Protein AF-A0A5K0VRT3-F1 (afdb_monomer_lite)

pLDDT: mean 86.42, std 11.96, range [45.38, 96.19]

Radius of gyration: 14.46 Å; chains: 1; bounding box: 38×43×24 Å

Structure (mmCIF, N/CA/C/O backbone):
data_AF-A0A5K0VRT3-F1
#
_entry.id   AF-A0A5K0VRT3-F1
#
loop_
_atom_site.group_PDB
_atom_site.id
_atom_site.type_symbol
_atom_site.label_atom_id
_atom_site.label_alt_id
_atom_site.label_comp_id
_atom_site.label_asym_id
_atom_site.label_entity_id
_atom_site.label_seq_id
_atom_site.pdbx_PDB_ins_code
_atom_site.Cartn_x
_atom_site.Cartn_y
_atom_site.Cartn_z
_atom_site.occupancy
_atom_site.B_iso_or_equiv
_atom_site.auth_seq_id
_atom_site.auth_comp_id
_atom_site.auth_asym_id
_atom_site.auth_atom_id
_atom_site.pdbx_PDB_model_num
ATOM 1 N N . VAL A 1 1 ? -22.342 26.249 -1.315 1.00 50.00 1 VAL A N 1
ATOM 2 C CA . VAL A 1 1 ? -21.540 25.038 -1.603 1.00 50.00 1 VAL A CA 1
ATOM 3 C C . VAL A 1 1 ? -20.148 25.253 -1.017 1.00 50.00 1 VAL A C 1
ATOM 5 O O . VAL A 1 1 ? -19.323 25.851 -1.680 1.00 50.00 1 VAL A O 1
ATOM 8 N N . ASN A 1 2 ? -19.955 24.954 0.275 1.00 45.38 2 ASN A N 1
ATOM 9 C CA . ASN A 1 2 ? -18.656 24.972 0.980 1.00 45.38 2 ASN A CA 1
ATOM 10 C C . ASN A 1 2 ? -18.877 24.526 2.438 1.00 45.38 2 ASN A C 1
ATOM 12 O O . ASN A 1 2 ? -18.823 25.313 3.378 1.00 45.38 2 ASN A O 1
ATOM 16 N N . LYS A 1 3 ? -19.231 23.255 2.629 1.00 50.56 3 LYS A N 1
ATOM 17 C CA . LYS A 1 3 ? -19.014 22.587 3.914 1.00 50.56 3 LYS A CA 1
ATOM 18 C C . LYS A 1 3 ? -17.930 21.556 3.649 1.00 50.56 3 LYS A C 1
ATOM 20 O O . LYS A 1 3 ? -18.228 20.478 3.159 1.00 50.56 3 LYS A O 1
ATOM 25 N N . SER A 1 4 ? -16.684 21.926 3.925 1.00 58.75 4 SER A N 1
ATOM 26 C CA . SER A 1 4 ? -15.516 21.042 3.807 1.00 58.75 4 SER A CA 1
ATOM 27 C C . SER A 1 4 ? -15.477 19.955 4.889 1.00 58.75 4 SER A C 1
ATOM 29 O O . SER A 1 4 ? -14.569 19.139 4.894 1.00 58.75 4 SER A O 1
ATOM 31 N N . ASN A 1 5 ? -16.464 19.938 5.791 1.00 64.38 5 ASN A N 1
ATOM 32 C CA . ASN A 1 5 ? -16.583 18.992 6.892 1.00 64.38 5 ASN A CA 1
ATOM 33 C C . ASN A 1 5 ? -17.958 18.316 6.810 1.00 64.38 5 ASN A C 1
ATOM 35 O O . ASN A 1 5 ? -18.969 18.891 7.228 1.00 64.38 5 ASN A O 1
ATOM 39 N N . GLY A 1 6 ? -17.988 17.117 6.238 1.00 60.12 6 GLY A N 1
ATOM 40 C CA . GLY A 1 6 ? -19.075 16.151 6.376 1.00 60.12 6 GLY A CA 1
ATOM 41 C C . GLY A 1 6 ? -18.505 14.822 6.884 1.00 60.12 6 GLY A C 1
ATOM 42 O O . GLY A 1 6 ? -17.284 14.658 6.877 1.00 60.12 6 GLY A O 1
ATOM 43 N N . PRO A 1 7 ? -19.339 13.871 7.333 1.00 75.81 7 PRO A N 1
ATOM 44 C CA . PRO A 1 7 ? -18.907 12.481 7.350 1.00 75.81 7 PRO A CA 1
ATOM 45 C C . PRO A 1 7 ? -18.672 12.060 5.891 1.00 75.81 7 PRO A C 1
ATOM 47 O O . PRO A 1 7 ? -19.580 12.169 5.068 1.00 75.81 7 PRO A O 1
ATOM 50 N N . PHE A 1 8 ? -17.442 11.671 5.559 1.00 77.44 8 PHE A N 1
ATOM 51 C CA . PHE A 1 8 ? -17.099 11.103 4.257 1.00 77.44 8 PHE A CA 1
ATOM 52 C C . PHE A 1 8 ? -16.860 9.608 4.437 1.00 77.44 8 PHE A C 1
ATOM 54 O O . PHE A 1 8 ? -16.144 9.221 5.359 1.00 77.44 8 PHE A O 1
ATOM 61 N N . ASP A 1 9 ? -17.411 8.793 3.540 1.00 80.81 9 ASP A N 1
ATOM 62 C CA . ASP A 1 9 ? -17.190 7.341 3.557 1.00 80.81 9 ASP A CA 1
ATOM 63 C C . ASP A 1 9 ? -15.779 6.981 3.054 1.00 80.81 9 ASP A C 1
ATOM 65 O O . ASP A 1 9 ? -15.215 5.954 3.421 1.00 80.81 9 ASP A O 1
ATOM 69 N N . PHE A 1 10 ? -15.173 7.845 2.227 1.00 83.94 10 PHE A N 1
ATOM 70 C CA . PHE A 1 10 ? -13.804 7.680 1.738 1.00 83.94 10 PHE A CA 1
ATOM 71 C C . PHE A 1 10 ? -13.151 9.009 1.338 1.00 83.94 10 PHE A C 1
ATOM 73 O O . PHE A 1 10 ? -13.818 9.996 1.019 1.00 83.94 10 PHE A O 1
ATOM 80 N N . LEU A 1 11 ? -11.816 9.001 1.306 1.00 87.62 11 LEU A N 1
ATOM 81 C CA . LEU A 1 11 ? -10.977 10.077 0.786 1.00 87.62 11 LEU A CA 1
ATOM 82 C C . LEU A 1 11 ? -10.166 9.549 -0.399 1.00 87.62 11 LEU A C 1
ATOM 84 O O . LEU A 1 11 ? -9.491 8.528 -0.291 1.00 87.62 11 LEU A O 1
ATOM 88 N N . LEU A 1 12 ? -10.214 10.262 -1.524 1.00 88.88 12 LEU A N 1
ATOM 89 C CA . LEU A 1 12 ? -9.353 9.982 -2.669 1.00 88.88 12 LEU A CA 1
ATOM 90 C C . LEU A 1 12 ? -8.140 10.906 -2.622 1.00 88.88 12 LEU A C 1
ATOM 92 O O . LEU A 1 12 ? -8.276 12.126 -2.715 1.00 88.88 12 LEU A O 1
ATOM 96 N N . CYS A 1 13 ? -6.960 10.306 -2.504 1.00 88.94 13 CYS A N 1
ATOM 97 C CA . CYS A 1 13 ? -5.680 11.002 -2.529 1.00 88.94 13 CYS A CA 1
ATOM 98 C C . CYS A 1 13 ? -4.919 10.667 -3.812 1.00 88.94 13 CYS A C 1
ATOM 100 O O . CYS A 1 13 ? -4.989 9.546 -4.316 1.00 88.94 13 CYS A O 1
ATOM 102 N N . VAL A 1 14 ? -4.144 11.633 -4.301 1.00 90.56 14 VAL A N 1
ATOM 103 C CA . VAL A 1 14 ? -3.144 11.417 -5.349 1.00 90.56 14 VAL A CA 1
ATOM 104 C C . VAL A 1 14 ? -1.779 11.713 -4.747 1.00 90.56 14 VAL A C 1
ATOM 106 O O . VAL A 1 14 ? -1.602 12.726 -4.074 1.00 90.56 14 VAL A O 1
ATOM 109 N N . GLY A 1 15 ? -0.827 10.817 -4.969 1.00 89.12 15 GLY A N 1
ATOM 110 C CA . GLY A 1 15 ? 0.523 10.910 -4.431 1.00 89.12 15 GLY A CA 1
ATOM 111 C C . GLY A 1 15 ? 1.329 9.666 -4.781 1.00 89.12 15 GLY A C 1
ATOM 112 O O . GLY A 1 15 ? 0.836 8.775 -5.476 1.00 89.12 15 GLY A O 1
ATOM 113 N N . GLN A 1 16 ? 2.564 9.606 -4.290 1.00 88.19 16 GLN A N 1
ATOM 114 C CA . GLN A 1 16 ? 3.477 8.491 -4.519 1.00 88.19 16 GLN A CA 1
ATOM 115 C C . GLN A 1 16 ? 3.878 7.867 -3.183 1.00 88.19 16 GLN A C 1
ATOM 117 O O . GLN A 1 16 ? 4.481 8.531 -2.348 1.00 88.19 16 GLN A O 1
ATOM 122 N N . PHE A 1 17 ? 3.563 6.584 -2.997 1.00 92.00 17 PHE A N 1
ATOM 123 C CA . PHE A 1 17 ? 4.082 5.795 -1.870 1.00 92.00 17 PHE A CA 1
ATOM 124 C C . PHE A 1 17 ? 5.558 5.434 -2.053 1.00 92.00 17 PHE A C 1
ATOM 126 O O . PHE A 1 17 ? 6.305 5.335 -1.085 1.00 92.00 17 PHE A O 1
ATOM 133 N N . PHE A 1 18 ? 5.973 5.255 -3.306 1.00 94.75 18 PHE A N 1
ATOM 134 C CA . PHE A 1 18 ? 7.345 4.960 -3.685 1.00 94.75 18 PHE A CA 1
ATOM 135 C C . PHE A 1 18 ? 7.918 6.186 -4.413 1.00 94.75 18 PHE A C 1
ATOM 137 O O . PHE A 1 18 ? 7.505 6.463 -5.544 1.00 94.75 18 PHE A O 1
ATOM 144 N N . PRO A 1 19 ? 8.808 6.958 -3.770 1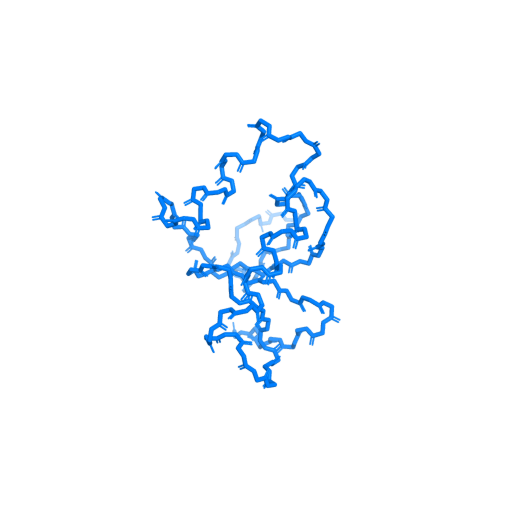.00 93.38 19 PRO A N 1
ATOM 145 C CA . PRO A 1 19 ? 9.432 8.127 -4.382 1.00 93.38 19 PRO A CA 1
ATOM 146 C C . PRO A 1 19 ? 10.466 7.723 -5.443 1.00 93.38 19 PRO A C 1
ATOM 148 O O . PRO A 1 19 ? 10.895 6.571 -5.500 1.00 93.38 19 PRO A O 1
ATOM 151 N N . ASP A 1 20 ? 10.907 8.683 -6.255 1.00 93.25 20 ASP A N 1
ATOM 152 C CA . ASP A 1 20 ? 12.009 8.484 -7.212 1.00 93.25 20 ASP A CA 1
ATOM 153 C C . ASP A 1 20 ? 13.397 8.568 -6.547 1.00 93.25 20 ASP A C 1
ATOM 155 O O . ASP A 1 20 ? 14.389 8.116 -7.118 1.00 93.25 20 ASP A O 1
ATOM 159 N N . ASP A 1 21 ? 13.462 9.106 -5.325 1.00 93.06 21 ASP A N 1
ATOM 160 C CA . ASP A 1 21 ? 14.675 9.228 -4.517 1.00 93.06 21 ASP A CA 1
ATOM 161 C C . ASP A 1 21 ? 14.650 8.227 -3.340 1.00 93.06 21 ASP A C 1
ATOM 163 O O . ASP A 1 21 ? 13.732 8.285 -2.512 1.00 93.06 21 ASP A O 1
ATOM 167 N N . PRO A 1 22 ? 15.640 7.317 -3.222 1.00 91.19 22 PRO A N 1
ATOM 168 C CA . PRO A 1 22 ? 15.744 6.391 -2.097 1.00 91.19 22 PRO A CA 1
ATOM 169 C C . PRO A 1 22 ? 15.794 7.062 -0.715 1.00 91.19 22 PRO A C 1
ATOM 171 O O . PRO A 1 22 ? 15.345 6.448 0.254 1.00 91.19 22 PRO A O 1
ATOM 174 N N . GLU A 1 23 ? 16.314 8.288 -0.600 1.00 92.56 23 GLU A N 1
ATOM 175 C CA . GLU A 1 23 ? 16.415 9.004 0.682 1.00 92.56 23 GLU A CA 1
ATOM 176 C C . GLU A 1 23 ? 15.035 9.350 1.261 1.00 92.56 23 GLU A C 1
ATOM 178 O O . GLU A 1 23 ? 14.862 9.422 2.479 1.00 92.56 23 GLU A O 1
ATOM 183 N N . LEU A 1 24 ? 14.024 9.480 0.399 1.00 91.69 24 LEU A N 1
ATOM 184 C CA . LEU A 1 24 ? 12.646 9.789 0.785 1.00 91.69 24 LEU A CA 1
ATOM 185 C C . LEU A 1 24 ? 11.827 8.540 1.148 1.00 91.69 24 LEU A C 1
ATOM 187 O O . LEU A 1 24 ? 10.703 8.657 1.632 1.00 91.69 24 LEU A O 1
ATOM 191 N N . LEU A 1 25 ? 12.368 7.334 0.937 1.00 93.88 25 LEU A N 1
ATOM 192 C CA . LEU A 1 25 ? 11.652 6.075 1.173 1.00 93.88 25 LEU A CA 1
ATOM 193 C C . LEU A 1 25 ? 11.453 5.772 2.672 1.00 93.88 25 LEU A C 1
ATOM 195 O O . LEU A 1 25 ? 10.629 4.928 3.026 1.00 93.88 25 LEU A O 1
ATOM 199 N N . GLY A 1 26 ? 12.193 6.456 3.552 1.00 93.81 26 GLY A N 1
ATOM 200 C CA . GLY A 1 26 ? 12.207 6.198 4.993 1.00 93.81 26 GLY A CA 1
ATOM 201 C C . GLY A 1 26 ? 10.817 6.202 5.629 1.00 93.81 26 GLY A C 1
ATOM 202 O O . GLY A 1 26 ? 10.457 5.235 6.294 1.00 93.81 26 GLY A O 1
ATOM 203 N N . GLU A 1 27 ? 10.001 7.226 5.359 1.00 91.44 27 GLU A N 1
ATOM 204 C CA . GLU A 1 27 ? 8.657 7.325 5.945 1.00 91.44 27 GLU A CA 1
ATOM 205 C C . GLU A 1 27 ? 7.756 6.155 5.529 1.00 91.44 27 GLU A C 1
ATOM 207 O O . GLU A 1 27 ? 7.034 5.601 6.356 1.00 91.44 27 GLU A O 1
ATOM 212 N N . PHE A 1 28 ? 7.813 5.741 4.262 1.00 93.44 28 PHE A N 1
ATOM 213 C CA . PHE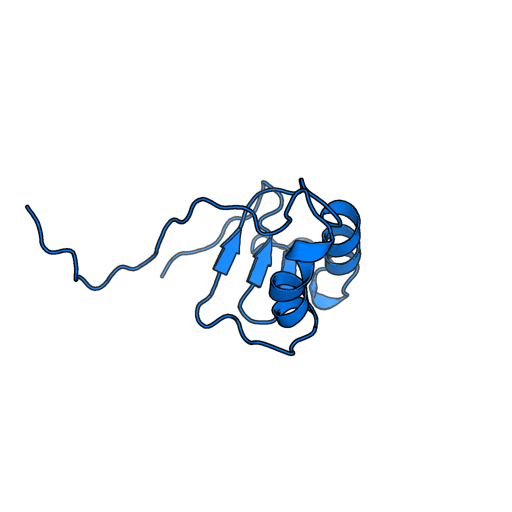 A 1 28 ? 7.035 4.598 3.797 1.00 93.44 28 PHE A CA 1
ATOM 214 C C . PHE A 1 28 ? 7.475 3.294 4.477 1.00 93.44 28 PHE A C 1
ATOM 216 O O . PHE A 1 28 ? 6.640 2.476 4.871 1.00 93.44 28 PHE A O 1
ATOM 223 N N . MET A 1 29 ? 8.785 3.112 4.658 1.00 95.38 29 MET A N 1
ATOM 224 C CA . MET A 1 29 ? 9.333 1.933 5.330 1.00 95.38 29 MET A CA 1
ATOM 225 C C . MET A 1 29 ? 8.943 1.863 6.801 1.00 95.38 29 MET A C 1
ATOM 227 O O . MET A 1 29 ? 8.725 0.760 7.295 1.00 95.38 29 MET A O 1
ATOM 231 N N . ASP A 1 30 ? 8.773 2.999 7.483 1.00 95.75 30 ASP A N 1
ATOM 232 C CA . ASP A 1 30 ? 8.271 3.012 8.859 1.00 95.75 30 ASP A CA 1
ATOM 233 C C . ASP A 1 30 ? 6.910 2.301 8.965 1.00 95.75 30 ASP A C 1
ATOM 235 O O . ASP A 1 30 ? 6.675 1.575 9.930 1.00 95.75 30 ASP A O 1
ATOM 239 N N . PHE A 1 31 ? 6.034 2.444 7.963 1.00 95.06 31 PHE A N 1
ATOM 240 C CA . PHE A 1 31 ? 4.755 1.728 7.923 1.00 95.06 31 PHE A CA 1
ATOM 241 C C . PHE A 1 31 ? 4.919 0.242 7.595 1.00 95.06 31 PHE A C 1
ATOM 243 O O . PHE A 1 31 ? 4.325 -0.606 8.260 1.00 95.06 31 PHE A O 1
ATOM 250 N N . VAL A 1 32 ? 5.721 -0.094 6.579 1.00 93.88 32 VAL A N 1
ATOM 251 C CA . VAL A 1 32 ? 5.925 -1.491 6.142 1.00 93.88 32 VAL A CA 1
ATOM 252 C C . VAL A 1 32 ? 6.600 -2.330 7.232 1.00 93.88 32 VAL A C 1
ATOM 254 O O . VAL A 1 32 ? 6.285 -3.506 7.395 1.00 93.88 32 VAL A O 1
ATOM 257 N N . GLU A 1 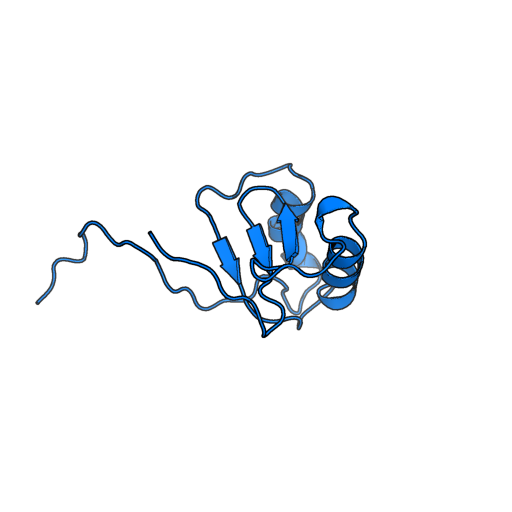33 ? 7.501 -1.727 8.004 1.00 94.25 33 GLU A N 1
ATOM 258 C CA . GLU A 1 33 ? 8.223 -2.374 9.105 1.00 94.25 33 GLU A CA 1
ATOM 259 C C . GLU A 1 33 ? 7.449 -2.350 10.433 1.00 94.25 33 GLU A C 1
ATOM 261 O O . GLU A 1 33 ? 7.933 -2.884 11.430 1.00 94.25 33 GLU A O 1
ATOM 266 N N . GLY A 1 34 ? 6.266 -1.724 10.474 1.00 93.62 34 GLY A N 1
ATOM 267 C CA . GLY A 1 34 ? 5.447 -1.621 11.684 1.00 93.62 34 GLY A CA 1
ATOM 268 C C . GLY A 1 34 ? 6.002 -0.662 12.744 1.00 93.62 34 GLY A C 1
ATOM 269 O O . GLY A 1 34 ? 5.599 -0.726 13.903 1.00 93.62 34 GLY A O 1
ATOM 270 N N . ARG A 1 35 ? 6.920 0.240 12.371 1.00 96.19 35 ARG A N 1
ATOM 271 C CA . ARG A 1 35 ? 7.396 1.341 13.232 1.00 96.19 35 ARG A CA 1
ATOM 272 C C . ARG A 1 35 ? 6.375 2.481 13.321 1.00 96.19 35 ARG A C 1
ATOM 274 O O . ARG A 1 35 ? 6.436 3.286 14.250 1.00 96.19 35 ARG A O 1
ATOM 281 N N . ARG A 1 36 ? 5.436 2.542 12.373 1.00 95.56 36 A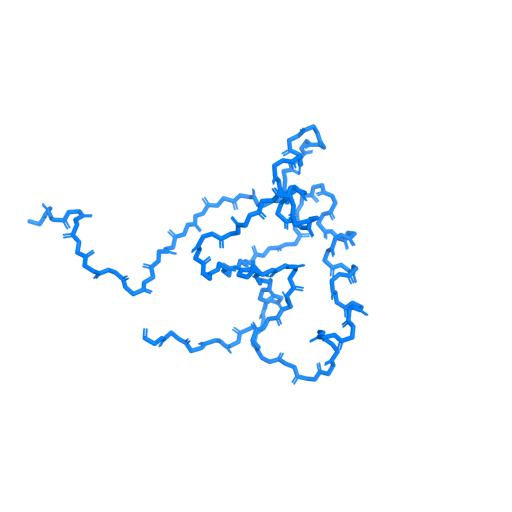RG A N 1
ATOM 282 C CA . ARG A 1 36 ? 4.294 3.458 12.344 1.00 95.56 36 ARG A CA 1
ATOM 283 C C . ARG A 1 36 ? 3.042 2.726 11.860 1.00 95.56 36 ARG A C 1
ATOM 285 O O . ARG A 1 36 ? 3.117 1.863 10.993 1.00 95.56 36 ARG A O 1
ATOM 292 N N . GLU A 1 37 ? 1.887 3.110 12.389 1.00 95.38 37 GLU A N 1
ATOM 293 C CA . GLU A 1 37 ? 0.592 2.564 11.979 1.00 95.38 37 GLU A CA 1
ATOM 294 C C . GLU A 1 37 ? -0.112 3.475 10.974 1.00 95.38 37 GLU A C 1
ATOM 296 O O . GLU A 1 37 ? -0.084 4.704 11.093 1.00 95.38 37 GLU A O 1
ATOM 301 N N . VAL A 1 38 ? -0.778 2.867 9.991 1.00 94.81 38 VAL A N 1
ATOM 302 C CA . VAL A 1 38 ? -1.651 3.594 9.069 1.00 94.81 38 VAL A CA 1
ATOM 303 C C . VAL A 1 38 ? -3.012 3.799 9.757 1.00 94.81 38 VAL A C 1
ATOM 305 O O . VAL A 1 38 ? -3.672 2.819 10.117 1.00 94.81 38 VAL A O 1
ATOM 308 N N . PRO A 1 39 ? -3.452 5.054 9.966 1.00 92.38 39 PRO A N 1
ATOM 309 C CA . PRO A 1 39 ? -4.545 5.364 10.893 1.00 92.38 39 PRO A CA 1
ATOM 310 C C . PRO A 1 39 ? -5.931 4.968 10.373 1.00 92.38 39 PRO A C 1
ATOM 312 O O . PRO A 1 39 ? -6.862 4.818 11.160 1.00 92.38 39 PRO A O 1
ATOM 315 N N . ILE A 1 40 ? -6.080 4.820 9.056 1.00 90.62 40 ILE A N 1
ATOM 316 C CA . ILE A 1 40 ? -7.321 4.404 8.401 1.00 90.62 40 ILE A CA 1
ATOM 317 C C . ILE A 1 40 ? -7.010 3.374 7.315 1.00 90.62 40 ILE A C 1
ATOM 319 O O . ILE A 1 40 ? -5.934 3.449 6.716 1.00 90.62 40 ILE A O 1
ATOM 323 N N . PRO A 1 41 ? -7.931 2.444 7.007 1.00 92.00 41 PRO A N 1
ATOM 324 C CA . PRO A 1 41 ? -7.765 1.529 5.886 1.00 92.00 41 PRO A CA 1
ATOM 325 C C . PRO A 1 41 ? -7.438 2.292 4.600 1.00 92.00 41 PRO A C 1
ATOM 327 O O . PRO A 1 41 ? -8.238 3.078 4.096 1.00 92.00 41 PRO A O 1
ATOM 330 N N . THR A 1 42 ? -6.231 2.073 4.094 1.00 92.62 42 THR A N 1
ATOM 331 C CA . THR A 1 42 ? -5.658 2.798 2.968 1.00 92.62 42 THR A CA 1
ATOM 332 C C . THR A 1 42 ? -5.370 1.818 1.848 1.00 92.62 42 THR A C 1
ATOM 334 O O . THR A 1 42 ? -4.631 0.844 2.002 1.00 92.62 42 THR A O 1
ATOM 337 N N . TYR A 1 43 ? -5.963 2.102 0.697 1.00 91.50 43 TYR A N 1
ATOM 338 C CA . TYR A 1 43 ? -5.821 1.314 -0.514 1.00 91.50 43 TYR A CA 1
ATOM 339 C C . TYR A 1 43 ? -5.139 2.175 -1.558 1.00 91.50 43 TYR A C 1
ATOM 341 O O . TYR A 1 43 ? -5.521 3.330 -1.757 1.00 91.50 43 TYR A O 1
ATOM 349 N N . PHE A 1 44 ? -4.145 1.619 -2.238 1.00 92.69 44 PHE A N 1
ATOM 350 C CA . PHE A 1 44 ? -3.445 2.348 -3.282 1.00 92.69 44 PHE A CA 1
ATOM 351 C C . PHE A 1 44 ? -3.246 1.516 -4.542 1.00 92.69 44 PHE A C 1
ATOM 353 O O . PHE A 1 44 ? -3.303 0.280 -4.556 1.00 92.69 44 PHE A O 1
ATOM 360 N N . ILE A 1 45 ? -3.011 2.251 -5.621 1.00 90.62 45 ILE A N 1
ATOM 361 C CA . ILE A 1 45 ? -2.658 1.739 -6.937 1.00 90.62 45 ILE A CA 1
ATOM 362 C C . ILE A 1 45 ? -1.286 2.279 -7.336 1.00 90.62 45 ILE A C 1
ATOM 364 O O . ILE A 1 45 ? -0.840 3.303 -6.823 1.00 90.62 45 ILE A O 1
ATOM 368 N N . GLY A 1 46 ? -0.644 1.598 -8.281 1.00 89.94 46 GLY A N 1
ATOM 369 C CA . GLY A 1 46 ? 0.700 1.932 -8.744 1.00 89.94 46 GLY A CA 1
ATOM 370 C C . GLY A 1 46 ? 1.765 0.998 -8.176 1.00 89.94 46 GLY A C 1
ATOM 371 O O . GLY A 1 46 ? 1.611 0.411 -7.107 1.00 89.94 46 GLY A O 1
ATOM 372 N N . ASP A 1 47 ? 2.816 0.820 -8.960 1.00 92.69 47 ASP A N 1
ATOM 373 C CA . ASP A 1 47 ? 3.929 -0.105 -8.739 1.00 92.69 47 ASP A CA 1
ATOM 374 C C . ASP A 1 47 ? 5.258 0.456 -9.273 1.00 92.69 47 ASP A C 1
ATOM 376 O O . ASP A 1 47 ? 6.218 -0.278 -9.507 1.00 92.69 47 ASP A O 1
ATOM 380 N N . TYR A 1 48 ? 5.305 1.775 -9.450 1.00 92.69 48 TYR A N 1
ATOM 381 C CA . TYR A 1 48 ? 6.441 2.541 -9.947 1.00 92.69 48 TYR A CA 1
ATOM 382 C C . TYR A 1 48 ? 7.122 3.306 -8.811 1.00 92.69 48 TYR A C 1
ATOM 384 O O . TYR A 1 48 ? 6.522 3.507 -7.760 1.00 92.69 48 TYR A O 1
ATOM 392 N N . GLY A 1 49 ? 8.361 3.743 -9.042 1.00 93.81 49 GLY A N 1
ATOM 393 C CA . GLY A 1 49 ? 9.209 4.396 -8.045 1.00 93.81 49 GLY A CA 1
ATOM 394 C C . GLY A 1 49 ? 10.261 3.453 -7.459 1.00 93.81 49 GLY A C 1
ATOM 395 O O . GLY A 1 49 ? 10.303 2.247 -7.742 1.00 93.81 49 GLY A O 1
ATOM 396 N N . VAL A 1 50 ? 11.148 4.006 -6.639 1.00 94.25 50 VAL A N 1
ATOM 397 C CA . VAL A 1 50 ? 12.247 3.266 -6.018 1.00 94.25 50 VAL A CA 1
ATOM 398 C C . VAL A 1 50 ? 11.693 2.195 -5.085 1.00 94.25 50 VAL A C 1
ATOM 400 O O . VAL A 1 50 ? 10.786 2.424 -4.290 1.00 94.25 50 VAL A O 1
ATOM 403 N N . SER A 1 51 ? 12.264 0.994 -5.170 1.00 94.19 51 SER A N 1
ATOM 404 C CA . SER A 1 51 ? 11.914 -0.165 -4.338 1.00 94.19 51 SER A CA 1
ATOM 405 C C . SER A 1 51 ? 10.486 -0.706 -4.482 1.00 94.19 51 SER A C 1
ATOM 407 O O . SER A 1 51 ? 10.218 -1.759 -3.900 1.00 94.19 51 SER A O 1
ATOM 409 N N . ALA A 1 52 ? 9.612 -0.100 -5.296 1.00 95.19 52 ALA A N 1
ATOM 410 C CA . ALA A 1 52 ? 8.241 -0.567 -5.515 1.00 95.19 52 ALA A CA 1
ATOM 411 C C . ALA A 1 52 ? 8.207 -2.048 -5.915 1.00 95.19 52 ALA A C 1
ATOM 413 O O . ALA A 1 52 ? 7.648 -2.881 -5.203 1.00 95.19 52 ALA A O 1
ATOM 414 N N . ALA A 1 53 ? 8.932 -2.414 -6.976 1.00 94.31 53 ALA A N 1
ATOM 415 C CA . ALA A 1 53 ? 9.015 -3.798 -7.439 1.00 94.31 53 ALA A CA 1
ATOM 416 C C . ALA A 1 53 ? 9.505 -4.770 -6.348 1.00 94.31 53 ALA A C 1
ATOM 418 O O . ALA A 1 53 ? 8.972 -5.869 -6.213 1.00 94.31 53 ALA A O 1
ATOM 419 N N . LYS A 1 54 ? 10.498 -4.369 -5.542 1.00 95.12 54 LYS A N 1
ATOM 420 C CA . LYS A 1 54 ? 11.068 -5.209 -4.478 1.00 95.12 54 LYS A CA 1
ATOM 421 C C . LYS A 1 54 ? 10.069 -5.425 -3.338 1.00 95.12 54 LYS A C 1
ATOM 423 O O . LYS A 1 54 ? 9.857 -6.567 -2.931 1.00 95.12 54 LYS A O 1
ATOM 428 N N . ILE A 1 55 ? 9.472 -4.346 -2.833 1.00 95.06 55 ILE A N 1
ATOM 429 C CA . ILE A 1 55 ? 8.552 -4.374 -1.689 1.00 95.06 55 ILE A CA 1
ATOM 430 C C . ILE A 1 55 ? 7.260 -5.099 -2.071 1.00 95.06 55 ILE A C 1
ATOM 432 O O . ILE A 1 55 ? 6.829 -6.010 -1.366 1.00 95.06 55 ILE A O 1
ATOM 436 N N . LEU A 1 56 ? 6.687 -4.770 -3.229 1.00 94.94 56 LEU A N 1
ATOM 437 C CA . LEU A 1 56 ? 5.452 -5.387 -3.705 1.00 94.94 56 LEU A CA 1
ATOM 438 C C . LEU A 1 56 ? 5.649 -6.876 -4.025 1.00 94.94 56 LEU A C 1
ATOM 440 O O . LEU A 1 56 ? 4.801 -7.697 -3.672 1.00 94.94 56 LEU A O 1
ATOM 444 N N . ALA A 1 57 ? 6.787 -7.262 -4.613 1.00 94.31 57 ALA A N 1
ATOM 445 C CA . ALA A 1 57 ? 7.103 -8.674 -4.825 1.00 94.31 57 ALA A CA 1
ATOM 446 C C . ALA A 1 57 ? 7.234 -9.440 -3.501 1.00 94.31 57 ALA A C 1
ATOM 448 O O . ALA A 1 57 ? 6.733 -10.561 -3.403 1.00 94.31 57 ALA A O 1
ATOM 449 N N . ALA A 1 58 ? 7.868 -8.852 -2.482 1.00 94.56 58 ALA A N 1
ATOM 450 C CA . ALA A 1 58 ? 7.949 -9.460 -1.156 1.00 94.56 58 ALA A CA 1
ATOM 451 C C . ALA A 1 58 ? 6.553 -9.647 -0.541 1.00 94.56 58 ALA A C 1
ATOM 453 O O . ALA A 1 58 ? 6.225 -10.758 -0.128 1.00 94.56 58 ALA A O 1
ATOM 454 N N . ALA A 1 59 ? 5.699 -8.619 -0.592 1.00 93.69 59 ALA A N 1
ATOM 455 C CA . ALA A 1 59 ? 4.334 -8.682 -0.070 1.00 93.69 59 ALA A CA 1
ATOM 456 C C . ALA A 1 59 ? 3.495 -9.782 -0.748 1.00 93.69 59 ALA A C 1
ATOM 458 O O . ALA A 1 59 ? 2.775 -10.518 -0.078 1.00 93.69 59 ALA A O 1
ATOM 459 N N . THR A 1 60 ? 3.631 -9.978 -2.067 1.00 91.88 60 THR A N 1
ATOM 460 C CA . THR A 1 60 ? 2.901 -11.049 -2.781 1.00 91.88 60 THR A CA 1
ATOM 461 C C . THR A 1 60 ? 3.325 -12.471 -2.406 1.00 91.88 60 THR A C 1
ATOM 463 O O . THR A 1 60 ? 2.607 -13.417 -2.722 1.00 91.88 60 THR A O 1
ATOM 466 N N . ARG A 1 61 ? 4.489 -12.639 -1.766 1.00 92.94 61 ARG A N 1
ATOM 467 C CA . ARG A 1 61 ? 4.995 -13.942 -1.307 1.00 92.94 61 ARG A CA 1
ATOM 468 C C . ARG A 1 61 ? 4.599 -14.250 0.134 1.00 92.94 61 ARG A C 1
ATOM 470 O O . ARG A 1 61 ? 4.835 -15.371 0.579 1.00 92.94 61 ARG A O 1
ATOM 477 N N . ASP A 1 62 ? 4.022 -13.285 0.846 1.00 91.69 62 ASP A N 1
ATOM 478 C CA . ASP A 1 62 ? 3.511 -13.505 2.192 1.00 91.69 62 ASP A CA 1
ATOM 479 C C . ASP A 1 62 ? 2.402 -14.576 2.154 1.00 91.69 62 ASP A C 1
ATOM 481 O O . ASP A 1 62 ? 1.477 -14.454 1.343 1.00 91.69 62 ASP A O 1
ATOM 485 N N . PRO A 1 63 ? 2.454 -15.615 3.011 1.00 91.38 63 PRO A N 1
ATOM 486 C CA . PRO A 1 63 ? 1.409 -16.633 3.101 1.00 91.38 63 PRO A CA 1
ATOM 487 C C . PRO A 1 63 ? -0.006 -16.065 3.264 1.00 91.38 63 PRO A C 1
ATOM 489 O O . PRO A 1 63 ? -0.957 -16.623 2.713 1.00 91.38 63 PRO A O 1
ATOM 492 N N . ALA A 1 64 ? -0.157 -14.936 3.960 1.00 88.56 64 ALA A N 1
ATOM 493 C CA . ALA A 1 64 ? -1.426 -14.243 4.136 1.00 88.56 64 ALA A CA 1
ATOM 494 C C . ALA A 1 64 ? -1.960 -13.625 2.835 1.00 88.56 64 ALA A C 1
ATOM 496 O O . ALA A 1 64 ? -3.150 -13.326 2.764 1.00 88.56 64 ALA A O 1
ATOM 497 N N . ASN A 1 65 ? -1.130 -13.457 1.806 1.00 90.06 65 ASN A N 1
ATOM 498 C CA . ASN A 1 65 ? -1.509 -12.929 0.495 1.00 90.06 65 ASN A CA 1
ATOM 499 C C . ASN A 1 65 ? -1.601 -14.010 -0.594 1.00 90.06 65 ASN A C 1
ATOM 501 O O . ASN A 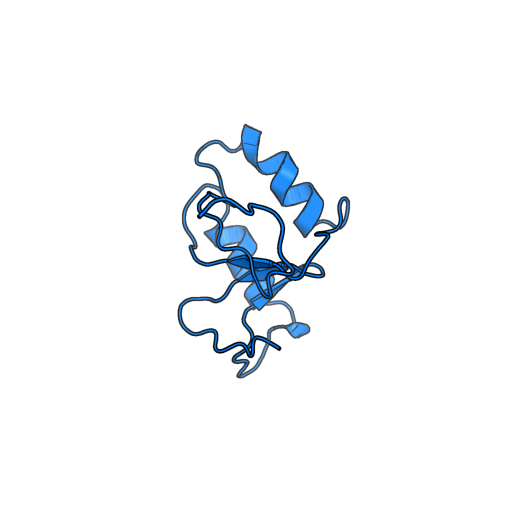1 65 ? -1.977 -13.702 -1.725 1.00 90.06 65 ASN A O 1
ATOM 505 N N . LEU A 1 66 ? -1.284 -15.270 -0.277 1.00 86.50 66 LEU A N 1
ATOM 506 C CA . LEU A 1 66 ? -1.401 -16.375 -1.226 1.00 86.50 66 LEU A CA 1
ATOM 507 C C . LEU A 1 66 ? -2.871 -16.744 -1.493 1.00 86.50 66 LEU A C 1
ATOM 509 O O . LEU A 1 66 ? -3.750 -16.601 -0.640 1.00 86.50 66 LEU A O 1
ATOM 513 N N . GLY A 1 67 ? -3.117 -17.272 -2.694 1.00 83.62 67 GLY A N 1
ATOM 514 C CA . GLY A 1 67 ? -4.440 -17.688 -3.162 1.00 83.62 67 GLY A CA 1
ATOM 515 C C . GLY A 1 67 ? -5.157 -16.634 -4.010 1.00 83.62 67 GLY A C 1
ATOM 516 O O . GLY A 1 67 ? -4.602 -15.595 -4.360 1.00 83.62 67 GLY A O 1
ATOM 517 N N . PHE A 1 68 ? -6.402 -16.931 -4.386 1.00 76.25 68 PHE A N 1
ATOM 518 C CA . PHE A 1 68 ? -7.241 -16.010 -5.150 1.00 76.25 68 PHE A CA 1
ATOM 519 C C . PHE A 1 68 ? -7.943 -15.046 -4.187 1.00 76.25 68 PHE A C 1
ATOM 521 O O . PHE A 1 68 ? -8.933 -15.413 -3.554 1.00 76.25 68 PHE A O 1
ATOM 528 N N . LYS A 1 69 ? -7.408 -13.828 -4.055 1.00 74.19 69 LYS A N 1
ATOM 529 C CA . LYS A 1 69 ? -7.984 -12.759 -3.229 1.00 74.19 69 LYS A CA 1
ATOM 530 C C . LYS A 1 69 ? -8.350 -11.561 -4.087 1.00 74.19 69 LYS A C 1
ATOM 532 O O . LYS A 1 69 ? -7.558 -11.123 -4.917 1.00 74.19 69 LYS A O 1
ATOM 537 N N . THR A 1 70 ? -9.544 -11.026 -3.862 1.00 76.25 70 THR A N 1
ATOM 538 C CA . THR A 1 70 ? -10.038 -9.826 -4.547 1.00 76.25 70 THR A CA 1
ATOM 539 C C . THR A 1 70 ? -9.747 -8.543 -3.781 1.00 76.25 70 THR A C 1
ATOM 541 O O . THR A 1 70 ? -9.875 -7.468 -4.350 1.00 76.25 70 THR A O 1
ATOM 544 N N . ASP A 1 71 ? -9.315 -8.641 -2.525 1.00 78.06 71 ASP A N 1
ATOM 545 C CA . ASP A 1 71 ? -9.291 -7.504 -1.594 1.00 78.06 71 ASP A CA 1
ATOM 546 C C . ASP A 1 71 ? -7.952 -6.737 -1.626 1.00 78.06 71 ASP A C 1
ATOM 548 O O . ASP A 1 71 ? -7.711 -5.833 -0.831 1.00 78.06 71 ASP A O 1
ATOM 552 N N . GLY A 1 72 ? -7.073 -7.090 -2.570 1.00 88.12 72 GLY A N 1
ATOM 553 C CA . GLY A 1 72 ? -5.719 -6.553 -2.700 1.00 88.12 72 GLY A CA 1
ATOM 554 C C . GLY A 1 72 ? -4.658 -7.362 -1.947 1.00 88.12 72 GLY A C 1
ATOM 555 O O . GLY A 1 72 ? -4.937 -8.375 -1.305 1.00 88.12 72 GLY A O 1
ATOM 556 N N . VAL A 1 73 ? -3.408 -6.920 -2.073 1.00 92.06 73 VAL A N 1
ATOM 557 C CA . VAL A 1 73 ? -2.234 -7.479 -1.391 1.00 92.06 73 VAL A CA 1
ATOM 558 C C . VAL A 1 73 ? -1.969 -6.640 -0.146 1.00 92.06 73 VAL A C 1
ATOM 560 O O . VAL A 1 73 ? -1.739 -5.436 -0.260 1.00 92.06 73 VAL A O 1
ATOM 563 N N . LYS A 1 74 ? -1.982 -7.255 1.036 1.00 93.38 74 LYS A N 1
ATOM 564 C CA . LYS A 1 74 ? -1.656 -6.569 2.291 1.00 93.38 74 LYS A CA 1
ATOM 565 C C . LYS A 1 74 ? -0.150 -6.307 2.369 1.00 93.38 74 LYS A C 1
ATOM 567 O O . LYS A 1 74 ? 0.628 -7.248 2.217 1.00 93.38 74 LYS A O 1
ATOM 572 N N . LEU A 1 75 ? 0.247 -5.059 2.616 1.00 94.19 75 LEU A N 1
ATOM 573 C CA . LEU A 1 75 ? 1.643 -4.694 2.895 1.00 94.19 75 LEU A CA 1
ATOM 574 C C . LEU A 1 75 ? 1.907 -4.670 4.404 1.00 94.19 75 LEU A C 1
ATOM 576 O O . LEU A 1 75 ? 2.862 -5.279 4.869 1.00 94.19 75 LEU A O 1
ATOM 580 N N . CYS A 1 76 ? 1.035 -3.999 5.154 1.00 94.62 76 CYS A N 1
ATOM 581 C CA . CYS A 1 76 ? 1.004 -3.985 6.614 1.00 94.62 76 CYS A CA 1
ATOM 582 C C . CYS A 1 76 ? -0.438 -3.741 7.092 1.00 94.62 76 CYS A C 1
ATOM 584 O O . CYS A 1 76 ? -1.379 -3.764 6.290 1.00 94.62 76 CYS A O 1
ATOM 586 N N . ASP A 1 77 ? -0.647 -3.585 8.398 1.00 93.56 77 ASP A N 1
ATOM 587 C CA . ASP A 1 77 ? -1.976 -3.281 8.930 1.00 93.56 77 ASP A CA 1
ATOM 588 C C . ASP A 1 77 ? -2.510 -1.967 8.343 1.00 93.56 77 ASP A C 1
ATOM 590 O O . ASP A 1 77 ? -1.802 -0.965 8.267 1.00 93.56 77 ASP A O 1
ATOM 594 N N . ASN A 1 78 ? -3.766 -2.000 7.887 1.00 94.00 78 ASN A N 1
ATOM 595 C CA . ASN A 1 78 ? -4.453 -0.895 7.213 1.00 94.00 78 ASN A CA 1
ATOM 596 C C . ASN A 1 78 ? -3.823 -0.399 5.895 1.00 94.00 78 ASN A C 1
ATOM 598 O O . ASN A 1 78 ? -4.238 0.652 5.412 1.00 94.00 78 ASN A O 1
ATOM 602 N N . LEU A 1 79 ? -2.895 -1.131 5.264 1.00 94.00 79 LEU A N 1
ATOM 603 C CA . LEU A 1 79 ? -2.295 -0.730 3.983 1.00 94.00 79 LEU A CA 1
ATOM 604 C C . LEU A 1 79 ? -2.314 -1.849 2.938 1.00 94.00 79 LEU A C 1
ATOM 606 O O . LEU A 1 79 ? -1.682 -2.898 3.105 1.00 94.00 79 LEU A O 1
ATOM 610 N N . TYR A 1 80 ? -2.991 -1.588 1.817 1.00 93.19 80 TYR A N 1
ATOM 611 C CA . TYR A 1 80 ? -3.262 -2.585 0.783 1.00 93.19 80 TYR A CA 1
ATOM 612 C C . TYR A 1 80 ? -2.953 -2.066 -0.625 1.00 93.19 80 TYR A C 1
ATOM 614 O O . TYR A 1 80 ? -3.360 -0.969 -1.014 1.00 93.19 80 TYR A O 1
ATOM 622 N N . TRP A 1 81 ? -2.285 -2.896 -1.425 1.00 93.38 81 TRP A N 1
ATOM 623 C CA . TRP A 1 81 ? -2.026 -2.644 -2.840 1.00 93.38 81 TRP A CA 1
ATOM 624 C C . TRP A 1 81 ? -3.037 -3.382 -3.723 1.00 93.38 81 TRP A C 1
ATOM 626 O O . TRP A 1 81 ? -3.127 -4.611 -3.693 1.00 93.38 81 TRP A O 1
ATOM 636 N N . LEU A 1 82 ? -3.782 -2.651 -4.555 1.00 90.75 82 LEU A N 1
ATOM 637 C CA . LEU A 1 82 ? -4.900 -3.213 -5.328 1.00 90.75 82 LEU A CA 1
ATOM 638 C C . LEU A 1 82 ? -4.491 -3.951 -6.620 1.00 90.75 82 LEU A C 1
ATOM 640 O O . LEU A 1 82 ? -5.364 -4.512 -7.286 1.00 90.75 82 LEU A O 1
ATOM 644 N N . LYS A 1 83 ? -3.199 -3.958 -6.998 1.00 84.81 83 LYS A N 1
ATOM 645 C CA . LYS A 1 83 ? -2.621 -4.723 -8.133 1.00 84.81 83 LYS A CA 1
ATOM 646 C C . LYS A 1 83 ? -3.509 -4.755 -9.400 1.00 84.81 83 LYS A C 1
ATOM 648 O O . LYS A 1 83 ? -3.695 -5.796 -10.028 1.00 84.81 83 LYS A O 1
ATOM 653 N N . GLY A 1 84 ? -4.139 -3.625 -9.733 1.00 69.75 84 GLY A N 1
ATOM 654 C CA . GLY A 1 84 ? -4.983 -3.447 -10.925 1.00 69.75 84 GLY A CA 1
ATOM 655 C C . GLY A 1 84 ? -6.265 -4.293 -11.020 1.00 69.75 84 GLY A C 1
ATOM 656 O O . GLY A 1 84 ? -6.941 -4.222 -12.041 1.00 69.75 84 GLY A O 1
ATOM 657 N N . SER A 1 85 ? -6.615 -5.094 -10.008 1.00 64.31 85 SER A N 1
ATOM 658 C CA . SER A 1 85 ? -7.767 -6.021 -10.052 1.00 64.31 85 SER A CA 1
ATOM 659 C C . SER A 1 85 ? -8.552 -6.108 -8.740 1.00 64.31 85 SER A C 1
ATOM 661 O O . SER A 1 85 ? -9.502 -6.886 -8.640 1.00 64.31 85 SER A O 1
ATOM 663 N N . GLY A 1 86 ? -8.173 -5.308 -7.740 1.00 65.06 86 GLY A N 1
ATOM 664 C CA . GLY A 1 86 ? -8.823 -5.304 -6.440 1.00 65.06 86 GLY A CA 1
ATOM 665 C C . GLY A 1 86 ? -10.282 -4.851 -6.524 1.00 65.06 86 GLY A C 1
ATOM 666 O O . GLY A 1 86 ? -10.566 -3.726 -6.936 1.00 65.06 86 GLY A O 1
ATOM 667 N N . ARG A 1 87 ? -11.205 -5.720 -6.108 1.00 69.38 87 ARG A N 1
ATOM 668 C CA . ARG A 1 87 ? -12.609 -5.389 -5.863 1.00 69.38 87 ARG A CA 1
ATOM 669 C C . ARG A 1 87 ? -12.806 -5.352 -4.355 1.00 69.38 87 ARG A C 1
ATOM 671 O O . ARG A 1 87 ? -12.850 -6.404 -3.729 1.00 69.38 87 ARG A O 1
ATOM 678 N N . PHE A 1 88 ? -12.954 -4.159 -3.798 1.00 71.88 88 PHE A N 1
ATOM 679 C CA . PHE A 1 88 ? -13.256 -3.968 -2.383 1.00 71.88 88 PHE A CA 1
ATOM 680 C C . PHE A 1 88 ? -14.661 -3.390 -2.215 1.00 71.88 88 PHE A C 1
ATOM 682 O O . PHE A 1 88 ? -15.195 -2.735 -3.113 1.00 71.88 88 PHE A O 1
ATOM 689 N N . VAL A 1 89 ? -15.275 -3.683 -1.073 1.00 69.56 89 VAL A N 1
ATOM 690 C CA . VAL A 1 89 ? -16.576 -3.134 -0.690 1.00 69.56 89 VAL A CA 1
ATOM 691 C C . VAL A 1 89 ? -16.319 -1.946 0.226 1.00 69.56 89 VAL A C 1
ATOM 693 O O . VAL A 1 89 ? -15.686 -2.091 1.268 1.00 69.56 89 VAL A O 1
ATOM 696 N N . LEU A 1 90 ? -16.788 -0.774 -0.193 1.00 66.06 90 LEU A N 1
ATOM 697 C CA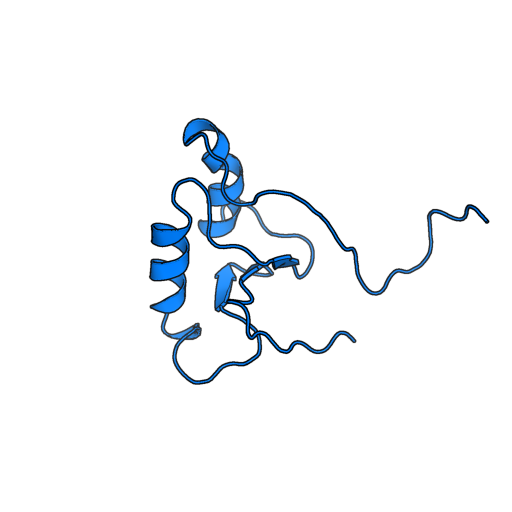 . LEU A 1 90 ? -16.918 0.394 0.672 1.00 66.06 90 LEU A CA 1
ATOM 698 C C . LEU A 1 90 ? -18.229 0.235 1.451 1.00 66.06 90 LEU A C 1
ATOM 700 O O . LEU A 1 90 ? -19.267 -0.008 0.831 1.00 66.06 90 LEU A O 1
ATOM 704 N N . HIS A 1 91 ? -18.155 0.291 2.780 1.00 59.12 91 HIS A N 1
ATOM 705 C CA . HIS A 1 91 ? -19.308 0.204 3.678 1.00 59.12 91 HIS A CA 1
ATOM 706 C C . HIS A 1 91 ? -19.785 1.589 4.085 1.00 59.12 91 HIS A C 1
ATOM 708 O O . HIS A 1 91 ? -18.902 2.421 4.385 1.00 59.12 91 HIS A O 1
#

Foldseek 3Di:
DDDPDDPDLDDDDDDDCAAQDPVVNVVSVCPLVVVDDDPAQDEDEDQDHPCSVVQVVVQCPPPVNDDDDQQAGDSHPSYGYRHVRHDDDRD

InterPro domains:
  IPR040194 Cwf19-like protein [PTHR12072] (1-90)

Organism: NCBI:txid210225

Secondary structure (DSSP, 8-state):
-----S--S-------SS-SSGGGGHHHHHHHTTSS--SS-EEE----STTHHHHHHHHHTSGGG-SS-SS-EEEETTEEE-TTT------

Sequence (91 aa):
VNKSNGPFDFLLCVGQFFPDDPELLGEFMDFVEGRREVPIPTYFIGDYGVSAAKILAAATRDPANLGFKTDGVKLCDNLYWLKGSGRFVLH